Protein AF-A0A971B2T8-F1 (afdb_monomer_lite)

Structure (mmCIF, N/CA/C/O backbone):
data_AF-A0A971B2T8-F1
#
_entry.id   AF-A0A971B2T8-F1
#
loop_
_atom_site.group_PDB
_atom_site.id
_atom_site.type_symbol
_atom_site.label_atom_id
_atom_site.label_alt_id
_atom_site.label_comp_id
_atom_site.label_asym_id
_atom_site.label_entity_id
_atom_site.label_seq_id
_atom_site.pdbx_PDB_ins_code
_atom_site.Cartn_x
_atom_site.Cartn_y
_atom_site.Cartn_z
_atom_site.occupancy
_atom_site.B_iso_or_equiv
_atom_site.auth_seq_id
_atom_site.auth_comp_id
_atom_site.auth_asym_id
_atom_site.auth_atom_id
_atom_site.pdbx_PDB_model_num
ATOM 1 N N . MET A 1 1 ? -1.292 9.624 -37.177 1.00 37.06 1 MET A N 1
ATOM 2 C CA . MET A 1 1 ? -1.959 10.255 -36.019 1.00 37.06 1 MET A CA 1
ATOM 3 C C . MET A 1 1 ? -1.341 9.649 -34.776 1.00 37.06 1 MET A C 1
ATOM 5 O O . MET A 1 1 ? -1.659 8.517 -34.445 1.00 37.06 1 MET A O 1
ATOM 9 N N . SER A 1 2 ? -0.358 10.331 -34.194 1.00 44.31 2 SER A N 1
ATOM 10 C CA . SER A 1 2 ? 0.338 9.871 -32.990 1.00 44.31 2 SER A CA 1
ATOM 11 C C . SER A 1 2 ? -0.439 10.384 -31.785 1.00 44.31 2 SER A C 1
ATOM 13 O O . SER A 1 2 ? -0.544 11.596 -31.608 1.00 44.31 2 SER A O 1
ATOM 15 N N . ASP A 1 3 ? -1.038 9.477 -31.020 1.00 42.12 3 ASP A N 1
ATOM 16 C CA . ASP A 1 3 ? -1.801 9.816 -29.821 1.00 42.12 3 ASP A CA 1
ATOM 17 C C . ASP A 1 3 ? -0.826 10.140 -28.678 1.00 42.12 3 ASP A C 1
ATOM 19 O O . ASP A 1 3 ? -0.322 9.268 -27.967 1.00 42.12 3 ASP A O 1
ATOM 23 N N . THR A 1 4 ? -0.444 11.413 -28.597 1.00 56.41 4 THR A N 1
ATOM 24 C CA . THR A 1 4 ? 0.511 11.939 -27.619 1.00 56.41 4 THR A CA 1
ATOM 25 C C . THR A 1 4 ? -0.238 12.426 -26.384 1.00 56.41 4 THR A C 1
ATOM 27 O O . THR A 1 4 ? -0.306 13.624 -26.117 1.00 56.41 4 THR A O 1
ATOM 30 N N . SER A 1 5 ? -0.789 11.50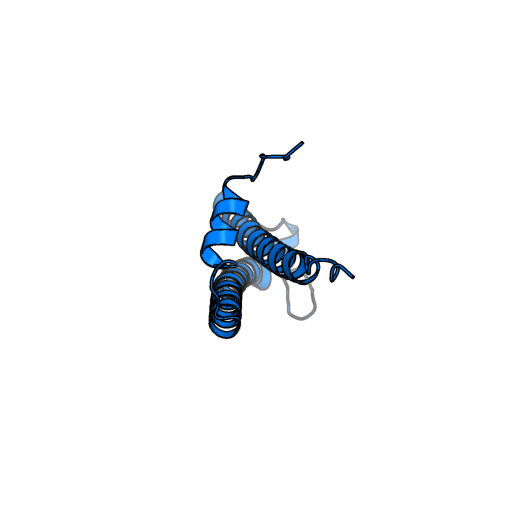8 -25.598 1.00 57.91 5 SER A N 1
ATOM 31 C CA . SER A 1 5 ? -1.278 11.840 -24.258 1.00 57.91 5 SER A CA 1
ATOM 32 C C . SER A 1 5 ? -0.801 10.810 -23.245 1.00 57.91 5 SER A C 1
ATOM 34 O O . SER A 1 5 ? -1.594 10.128 -22.596 1.00 57.91 5 SER A O 1
ATOM 36 N N . GLN A 1 6 ? 0.521 10.681 -23.103 1.00 60.91 6 GLN A N 1
ATOM 37 C CA . GLN A 1 6 ? 1.043 10.001 -21.928 1.00 60.91 6 GLN A CA 1
ATOM 38 C C . GLN A 1 6 ? 0.741 10.824 -20.688 1.00 60.91 6 GLN A C 1
ATOM 40 O O . GLN A 1 6 ? 1.104 11.995 -20.579 1.00 60.91 6 GLN A O 1
ATOM 45 N N . THR A 1 7 ? 0.073 10.187 -19.741 1.00 71.75 7 THR A N 1
ATOM 46 C CA . THR A 1 7 ? -0.213 10.797 -18.448 1.00 71.75 7 THR A CA 1
ATOM 47 C C . THR A 1 7 ? 1.091 10.949 -17.644 1.00 71.75 7 THR A C 1
ATOM 49 O O . THR A 1 7 ? 2.013 10.140 -17.799 1.00 71.75 7 THR A O 1
ATOM 52 N N . PRO A 1 8 ? 1.206 11.947 -16.747 1.00 75.00 8 PRO A N 1
ATOM 53 C CA . PRO A 1 8 ? 2.442 12.209 -15.998 1.00 75.00 8 PRO A CA 1
ATOM 54 C C . PRO A 1 8 ? 2.987 11.003 -15.218 1.00 75.00 8 PRO A C 1
ATOM 56 O O . PRO A 1 8 ? 4.192 10.887 -15.006 1.00 75.00 8 PRO A O 1
ATOM 59 N N . TRP A 1 9 ? 2.115 10.085 -14.793 1.00 68.81 9 TRP A N 1
ATOM 60 C CA . TRP A 1 9 ? 2.526 8.875 -14.085 1.00 68.81 9 TRP A CA 1
ATOM 61 C C . TRP A 1 9 ? 3.046 7.781 -15.030 1.00 68.81 9 TRP A C 1
ATOM 63 O O . TRP A 1 9 ? 3.981 7.082 -14.654 1.00 68.81 9 TRP A O 1
ATOM 73 N N . GLN A 1 10 ? 2.539 7.673 -16.263 1.00 70.06 10 GLN A N 1
ATOM 74 C CA . GLN A 1 10 ? 3.069 6.740 -17.270 1.00 70.06 10 GLN A CA 1
ATOM 75 C C . GLN A 1 10 ? 4.510 7.083 -17.652 1.00 70.06 10 GLN A C 1
ATOM 77 O O . GLN A 1 10 ? 5.352 6.192 -17.754 1.00 70.06 10 GLN A O 1
ATOM 82 N N . ALA A 1 11 ? 4.819 8.375 -17.801 1.00 75.12 11 ALA A N 1
ATOM 83 C CA . ALA A 1 11 ? 6.185 8.834 -18.054 1.00 75.12 11 ALA A CA 1
ATOM 84 C C . ALA A 1 11 ? 7.137 8.449 -16.905 1.00 75.12 11 ALA A C 1
ATOM 86 O O . ALA A 1 11 ? 8.239 7.961 -17.147 1.00 75.12 11 ALA A O 1
ATOM 87 N N . ARG A 1 12 ? 6.681 8.595 -15.650 1.00 72.00 12 ARG A N 1
ATOM 88 C CA . ARG A 1 12 ? 7.441 8.177 -14.460 1.00 72.00 12 ARG A CA 1
ATOM 89 C C . ARG A 1 12 ? 7.671 6.668 -14.425 1.00 72.00 12 ARG A C 1
ATOM 91 O O . ARG A 1 12 ? 8.796 6.246 -14.185 1.00 72.00 12 ARG A O 1
ATOM 98 N N . LEU A 1 13 ? 6.640 5.860 -14.689 1.00 74.31 13 LEU A N 1
ATOM 99 C CA . LEU A 1 13 ? 6.790 4.404 -14.691 1.00 74.31 13 LEU A CA 1
ATOM 100 C C . LEU A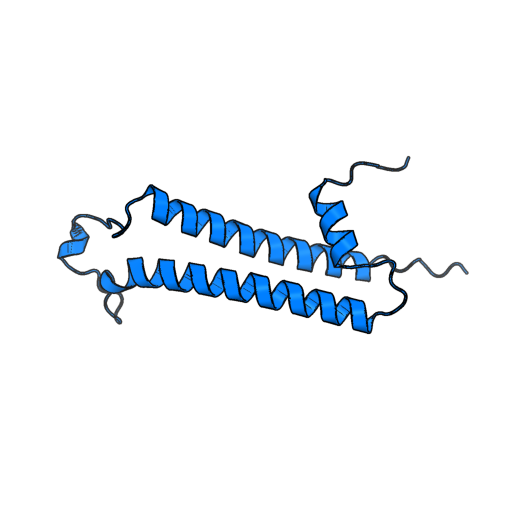 1 13 ? 7.730 3.928 -15.793 1.00 74.31 13 LEU A C 1
ATOM 102 O O . LEU A 1 13 ? 8.573 3.083 -15.520 1.00 74.31 13 LEU A O 1
ATOM 106 N N . ARG A 1 14 ? 7.653 4.502 -17.000 1.00 71.75 14 ARG A N 1
ATOM 107 C CA . ARG A 1 14 ? 8.602 4.178 -18.075 1.00 71.75 14 ARG A CA 1
ATOM 108 C C . ARG A 1 14 ? 10.049 4.486 -17.704 1.00 71.75 14 ARG A C 1
ATOM 110 O O . ARG A 1 14 ? 10.916 3.690 -18.039 1.00 71.75 14 ARG A O 1
ATOM 117 N N . GLY A 1 15 ? 10.296 5.593 -17.001 1.00 72.19 15 GLY A N 1
ATOM 118 C CA . GLY A 1 15 ? 11.634 5.935 -16.511 1.00 72.19 15 GLY A CA 1
ATOM 119 C C . GLY A 1 15 ? 12.158 4.967 -15.446 1.00 72.19 15 GLY A C 1
ATOM 120 O O . GLY A 1 15 ? 13.335 4.645 -15.447 1.00 72.19 15 GLY A O 1
ATOM 121 N N . VAL A 1 16 ? 11.293 4.468 -14.557 1.00 69.88 16 VAL A N 1
ATOM 122 C CA . VAL A 1 16 ? 11.671 3.467 -13.536 1.00 69.88 16 VAL A CA 1
ATOM 123 C C . VAL A 1 16 ? 11.883 2.085 -14.151 1.00 69.88 16 VAL A C 1
ATOM 125 O O . VAL A 1 16 ? 12.780 1.344 -13.755 1.00 69.88 16 VAL A O 1
ATOM 128 N N . LEU A 1 17 ? 11.047 1.740 -15.123 1.00 67.94 17 LEU A N 1
ATOM 129 C CA . LEU A 1 17 ? 11.111 0.476 -15.841 1.00 67.94 17 LEU A CA 1
ATOM 130 C C . LEU A 1 17 ? 12.201 0.469 -16.918 1.00 67.94 17 LEU A C 1
ATOM 132 O O . LEU A 1 17 ? 12.354 -0.568 -17.549 1.00 67.94 17 LEU A O 1
ATOM 136 N N . SER A 1 18 ? 12.910 1.594 -17.127 1.00 62.31 18 SER A N 1
ATOM 137 C CA . SER A 1 18 ? 13.915 1.844 -18.172 1.00 62.31 18 SER A CA 1
ATOM 138 C C . SER A 1 18 ? 13.781 0.885 -19.351 1.00 62.31 18 SER A C 1
ATOM 140 O O . SER A 1 18 ? 14.672 0.098 -19.644 1.00 62.31 18 SER A O 1
ATOM 142 N N . PHE A 1 19 ? 12.625 0.911 -20.014 1.00 58.28 19 PHE A N 1
ATOM 143 C CA . PHE A 1 19 ? 12.338 -0.013 -21.114 1.00 58.28 19 PHE A CA 1
ATOM 144 C C . PHE A 1 19 ? 13.220 0.232 -22.348 1.00 58.28 19 PHE A C 1
ATOM 146 O O . PHE A 1 19 ? 13.228 -0.582 -23.265 1.00 58.28 19 PHE A O 1
ATOM 153 N N . ASP A 1 20 ? 13.958 1.344 -22.349 1.00 59.28 20 ASP A N 1
ATOM 154 C CA . ASP A 1 20 ? 14.970 1.698 -23.344 1.00 59.28 20 ASP A CA 1
ATOM 155 C C . ASP A 1 20 ? 16.372 1.172 -22.968 1.00 59.28 20 ASP A C 1
ATOM 157 O O . ASP A 1 20 ? 17.336 1.380 -23.706 1.00 59.28 20 ASP A O 1
ATOM 161 N N . ASP A 1 21 ? 16.509 0.514 -21.812 1.00 63.03 21 ASP A N 1
ATOM 162 C CA . ASP A 1 21 ? 17.757 -0.087 -21.363 1.00 63.03 21 ASP A CA 1
ATOM 163 C C . ASP A 1 21 ? 18.004 -1.405 -22.119 1.00 63.03 21 ASP A C 1
ATOM 165 O O . ASP A 1 21 ? 17.156 -2.302 -22.073 1.00 63.03 21 ASP A O 1
ATOM 169 N N . PRO A 1 22 ? 19.143 -1.570 -22.819 1.00 63.66 22 PRO A N 1
ATOM 170 C CA . PRO A 1 22 ? 19.431 -2.791 -23.573 1.00 63.66 22 PRO A CA 1
ATOM 171 C C . PRO A 1 22 ? 19.611 -4.044 -22.698 1.00 63.66 22 PRO A C 1
ATOM 173 O O . PRO A 1 22 ? 19.759 -5.136 -23.245 1.00 63.66 22 PRO A O 1
ATOM 176 N N . ASP A 1 23 ? 19.628 -3.909 -21.366 1.00 82.19 23 ASP A N 1
ATOM 177 C CA . ASP A 1 23 ? 19.812 -5.011 -20.420 1.00 82.19 23 ASP A CA 1
ATOM 178 C C . ASP A 1 23 ? 18.478 -5.474 -19.787 1.00 82.19 23 ASP A C 1
ATOM 180 O O . ASP A 1 23 ? 17.997 -4.871 -18.817 1.00 82.19 23 ASP A O 1
ATOM 184 N N . PRO A 1 24 ? 17.877 -6.573 -20.283 1.00 80.12 24 PRO A N 1
ATOM 185 C CA . PRO A 1 24 ? 16.604 -7.074 -19.769 1.00 80.12 24 PRO A CA 1
ATOM 186 C C . PRO A 1 24 ? 16.683 -7.578 -18.319 1.00 80.12 24 PRO A C 1
ATOM 188 O O . PRO A 1 24 ? 15.678 -7.519 -17.605 1.00 80.12 24 PRO A O 1
ATOM 191 N N . GLU A 1 25 ? 17.847 -8.045 -17.855 1.00 84.81 25 GLU A N 1
ATOM 192 C CA . GLU A 1 25 ? 18.014 -8.536 -16.480 1.00 84.81 25 GLU A CA 1
ATOM 193 C C . GLU A 1 25 ? 18.028 -7.385 -15.476 1.00 84.81 25 GLU A C 1
ATOM 195 O O . GLU A 1 25 ? 17.418 -7.472 -14.402 1.00 84.81 25 GLU A O 1
ATOM 200 N N . ARG A 1 26 ? 18.653 -6.262 -15.842 1.00 82.31 26 ARG A N 1
ATOM 201 C CA . ARG A 1 26 ? 18.596 -5.032 -15.045 1.00 82.31 26 ARG A CA 1
ATOM 202 C C . ARG A 1 26 ? 17.167 -4.506 -14.936 1.00 82.31 26 ARG A C 1
ATOM 204 O O . ARG A 1 26 ? 16.719 -4.203 -13.829 1.00 82.31 26 ARG A O 1
ATOM 211 N N . THR A 1 27 ? 16.420 -4.477 -16.038 1.00 81.75 27 THR A N 1
ATOM 212 C CA . THR A 1 27 ? 15.007 -4.066 -16.031 1.00 81.75 27 THR A CA 1
ATOM 213 C C . THR A 1 27 ? 14.145 -4.982 -15.161 1.00 81.75 27 THR A C 1
ATOM 215 O O . THR A 1 27 ? 13.360 -4.500 -14.340 1.00 81.75 27 THR A O 1
ATOM 218 N N . LEU A 1 28 ? 14.325 -6.303 -15.262 1.00 84.56 28 LEU A N 1
ATOM 219 C CA . LEU A 1 28 ? 13.614 -7.264 -14.416 1.00 84.56 28 LEU A CA 1
ATOM 220 C C . LEU A 1 28 ? 13.970 -7.106 -12.930 1.00 84.56 28 LEU A C 1
ATOM 222 O O . LEU A 1 28 ? 13.094 -7.204 -12.066 1.00 84.56 28 LEU A O 1
ATOM 226 N N . THR A 1 29 ? 15.240 -6.845 -12.629 1.00 87.69 29 THR A N 1
ATOM 227 C CA . THR A 1 29 ? 15.718 -6.603 -11.263 1.00 87.69 29 THR A CA 1
ATOM 228 C C . THR A 1 29 ? 15.087 -5.344 -10.675 1.00 87.69 29 THR A C 1
ATOM 230 O O . THR A 1 29 ? 14.513 -5.407 -9.586 1.00 87.69 29 THR A O 1
ATOM 233 N N . ASN A 1 30 ? 15.101 -4.232 -11.414 1.00 84.88 30 ASN A N 1
ATOM 234 C CA . ASN A 1 30 ? 14.468 -2.977 -11.002 1.00 84.88 30 ASN A CA 1
ATOM 235 C C . ASN A 1 30 ? 12.964 -3.157 -10.780 1.00 84.88 30 ASN A C 1
ATOM 237 O O . ASN A 1 30 ? 12.430 -2.712 -9.763 1.00 84.88 30 ASN A O 1
ATOM 241 N N . PHE A 1 31 ? 12.290 -3.871 -11.688 1.00 87.88 31 PHE A N 1
ATOM 242 C CA . PHE A 1 31 ? 10.872 -4.188 -11.549 1.00 87.88 31 PHE A CA 1
ATOM 243 C C . PHE A 1 31 ? 10.589 -4.934 -10.239 1.00 87.88 31 PHE A C 1
ATOM 245 O O . PHE A 1 31 ? 9.756 -4.503 -9.440 1.00 87.88 31 PHE A O 1
ATOM 252 N N . ARG A 1 32 ? 11.303 -6.040 -9.996 1.00 89.94 32 ARG A N 1
ATOM 253 C CA . ARG A 1 32 ? 11.125 -6.863 -8.791 1.00 89.94 32 ARG A CA 1
ATOM 254 C C . ARG A 1 32 ? 11.405 -6.070 -7.524 1.00 89.94 32 ARG A C 1
ATOM 256 O O . ARG A 1 32 ? 10.645 -6.193 -6.570 1.00 89.94 32 ARG A O 1
ATOM 263 N N . TYR A 1 33 ? 12.454 -5.251 -7.530 1.00 90.81 33 TYR A N 1
ATOM 264 C CA . TYR A 1 33 ? 12.804 -4.406 -6.396 1.00 90.81 33 TYR A CA 1
ATOM 265 C C . TYR A 1 33 ? 11.680 -3.418 -6.066 1.00 90.81 33 TYR A C 1
ATOM 267 O O . TYR A 1 33 ? 11.234 -3.358 -4.923 1.00 90.81 33 TYR A O 1
ATOM 275 N N . VAL A 1 34 ? 11.167 -2.685 -7.057 1.00 90.19 34 VAL A N 1
ATOM 276 C CA . VAL A 1 34 ? 10.090 -1.706 -6.840 1.00 90.19 34 VAL A CA 1
ATOM 277 C C . VAL A 1 34 ? 8.816 -2.385 -6.340 1.00 90.19 34 VAL A C 1
ATOM 279 O O . VAL A 1 34 ? 8.249 -1.947 -5.341 1.00 90.19 34 VAL A O 1
ATOM 282 N N . VAL A 1 35 ? 8.390 -3.478 -6.983 1.00 92.56 35 VAL A N 1
ATOM 283 C CA . VAL A 1 35 ? 7.189 -4.217 -6.557 1.00 92.56 35 VAL A CA 1
ATOM 284 C C . VAL A 1 35 ? 7.350 -4.756 -5.141 1.00 92.56 35 VAL A C 1
ATOM 286 O O . VAL A 1 35 ? 6.426 -4.616 -4.345 1.00 92.56 35 VAL A O 1
ATOM 289 N N . ALA A 1 36 ? 8.504 -5.341 -4.812 1.00 93.56 36 ALA A N 1
ATOM 290 C CA . ALA A 1 36 ? 8.753 -5.887 -3.483 1.00 93.56 36 ALA A CA 1
ATOM 291 C C . ALA A 1 36 ? 8.641 -4.809 -2.396 1.00 93.56 36 ALA A C 1
ATOM 293 O O . ALA A 1 36 ? 7.906 -5.014 -1.436 1.00 93.56 36 ALA A O 1
ATOM 294 N N . ASN A 1 37 ? 9.288 -3.652 -2.580 1.00 94.25 37 ASN A N 1
ATOM 295 C CA . ASN A 1 37 ? 9.248 -2.566 -1.596 1.00 94.25 37 ASN A CA 1
ATOM 296 C C . ASN A 1 37 ? 7.835 -1.992 -1.423 1.00 94.25 37 ASN A C 1
ATOM 298 O O . ASN A 1 37 ? 7.345 -1.889 -0.303 1.00 94.25 37 ASN A O 1
ATOM 302 N N . VAL A 1 38 ? 7.140 -1.672 -2.522 1.00 95.06 38 VAL A N 1
ATOM 303 C CA . VAL A 1 38 ? 5.785 -1.097 -2.430 1.00 95.06 38 VAL A CA 1
ATOM 304 C C . VAL A 1 38 ? 4.801 -2.099 -1.823 1.00 95.06 38 VAL A C 1
ATOM 306 O O . VAL A 1 38 ? 3.922 -1.720 -1.051 1.00 95.06 38 VAL A O 1
ATOM 309 N N . ASN A 1 39 ? 4.950 -3.386 -2.139 1.00 96.06 39 ASN A N 1
ATOM 310 C CA . ASN A 1 39 ? 4.114 -4.428 -1.556 1.00 96.06 39 ASN A CA 1
ATOM 311 C C . ASN A 1 39 ? 4.418 -4.642 -0.065 1.00 96.06 39 ASN A C 1
ATOM 313 O O . ASN A 1 39 ? 3.499 -4.884 0.711 1.00 96.06 39 ASN A O 1
ATOM 317 N N . GLU A 1 40 ? 5.677 -4.524 0.357 1.00 97.50 40 GLU A N 1
ATOM 318 C CA . GLU A 1 40 ? 6.043 -4.565 1.775 1.00 97.50 40 GLU A CA 1
ATOM 319 C C . GLU A 1 40 ? 5.399 -3.407 2.550 1.00 97.50 40 GLU A C 1
ATOM 321 O O . GLU A 1 40 ? 4.818 -3.623 3.614 1.00 97.50 40 GLU A O 1
ATOM 326 N N . ASP A 1 41 ? 5.421 -2.195 1.995 1.00 97.44 41 ASP A N 1
ATOM 327 C CA . ASP A 1 41 ? 4.776 -1.035 2.614 1.00 97.44 41 ASP A CA 1
ATOM 328 C C . ASP A 1 41 ? 3.246 -1.171 2.644 1.00 97.44 41 ASP A C 1
ATOM 330 O O . ASP A 1 41 ? 2.615 -0.840 3.651 1.00 97.44 41 ASP A O 1
ATOM 334 N N . ALA A 1 42 ? 2.642 -1.755 1.604 1.00 97.81 42 ALA A N 1
ATOM 335 C CA . ALA A 1 42 ? 1.228 -2.129 1.619 1.00 97.81 42 ALA A CA 1
ATOM 336 C C . ALA A 1 42 ? 0.909 -3.133 2.737 1.00 97.81 42 ALA A C 1
ATOM 338 O O . ALA A 1 42 ? -0.077 -2.958 3.455 1.00 97.81 42 ALA A O 1
ATOM 339 N N . LEU A 1 43 ? 1.748 -4.157 2.924 1.00 97.81 43 LEU A N 1
ATOM 340 C CA . LEU A 1 43 ? 1.568 -5.151 3.985 1.00 97.81 43 LEU A CA 1
ATOM 341 C C . LEU A 1 43 ? 1.708 -4.538 5.382 1.00 97.81 43 LEU A C 1
ATOM 343 O O . LEU A 1 43 ? 0.941 -4.912 6.268 1.00 97.81 43 LEU A O 1
ATOM 347 N N . LYS A 1 44 ? 2.625 -3.583 5.582 1.00 97.81 44 LYS A N 1
ATOM 348 C CA . LYS A 1 44 ? 2.758 -2.847 6.852 1.00 97.81 44 LYS A CA 1
ATOM 349 C C . LYS A 1 44 ? 1.489 -2.058 7.170 1.00 97.81 44 LYS A C 1
ATOM 351 O O . LYS A 1 44 ? 0.921 -2.229 8.243 1.00 97.81 44 LYS A O 1
ATOM 356 N N . VAL A 1 45 ? 0.993 -1.265 6.216 1.00 97.56 45 VAL A N 1
ATOM 357 C CA . VAL A 1 45 ? -0.243 -0.482 6.405 1.00 97.56 45 VAL A CA 1
ATOM 358 C C . VAL A 1 45 ? -1.448 -1.395 6.632 1.00 97.56 45 VAL A C 1
ATOM 360 O O . VAL A 1 45 ? -2.290 -1.113 7.484 1.00 97.56 45 VAL A O 1
ATOM 363 N N . TRP A 1 46 ? -1.528 -2.512 5.906 1.00 97.06 46 TRP A N 1
ATOM 364 C CA . TRP A 1 46 ? -2.560 -3.519 6.134 1.00 97.06 46 TRP A CA 1
ATOM 365 C C . TRP A 1 46 ? -2.477 -4.127 7.538 1.00 97.06 46 TRP A C 1
ATOM 367 O O . TRP A 1 46 ? -3.506 -4.262 8.196 1.00 97.06 46 TRP A O 1
ATOM 377 N N . ALA A 1 47 ? -1.279 -4.467 8.017 1.00 95.69 47 ALA A N 1
ATOM 378 C CA . ALA A 1 47 ? -1.085 -5.000 9.361 1.00 95.69 47 ALA A CA 1
ATOM 379 C C . ALA A 1 47 ? -1.504 -3.989 10.437 1.00 95.69 47 ALA A C 1
ATOM 381 O O . ALA A 1 47 ? -2.174 -4.370 11.394 1.00 95.69 47 ALA A O 1
ATOM 382 N N . ASP A 1 48 ? -1.185 -2.707 10.257 1.00 94.44 48 ASP A N 1
ATOM 383 C CA . ASP A 1 48 ? -1.616 -1.642 11.166 1.00 94.44 48 ASP A CA 1
ATOM 384 C C . ASP A 1 48 ? -3.144 -1.515 11.204 1.00 94.44 48 ASP A C 1
ATOM 386 O O . ASP A 1 48 ? -3.736 -1.517 12.284 1.00 94.44 48 ASP A O 1
ATOM 390 N N . LEU A 1 49 ? -3.795 -1.474 10.036 1.00 94.25 49 LEU A N 1
ATOM 391 C CA . LEU A 1 49 ? -5.258 -1.462 9.931 1.00 94.25 49 LEU A CA 1
ATOM 392 C C . LEU A 1 49 ? -5.876 -2.693 10.598 1.00 94.25 49 LEU A C 1
ATOM 394 O O . LEU A 1 49 ? -6.842 -2.582 11.354 1.00 94.25 49 LEU A O 1
ATOM 398 N N . TRP A 1 50 ? -5.313 -3.873 10.336 1.00 91.44 50 TRP A N 1
ATOM 399 C CA . TRP A 1 50 ? -5.770 -5.112 10.946 1.00 91.44 50 TRP A CA 1
ATOM 400 C C . TRP A 1 50 ? -5.616 -5.082 12.464 1.00 91.44 50 TRP A C 1
ATOM 402 O O . TRP A 1 50 ? -6.543 -5.474 13.159 1.00 91.44 50 TRP A O 1
ATOM 412 N N . ASN A 1 51 ? -4.508 -4.573 12.997 1.00 90.12 51 ASN A N 1
ATOM 413 C CA . ASN A 1 51 ? -4.292 -4.454 14.440 1.00 90.12 51 ASN A CA 1
ATOM 414 C C . ASN A 1 51 ? -5.259 -3.471 15.110 1.00 90.12 51 ASN A C 1
ATOM 416 O O . ASN A 1 51 ? -5.592 -3.659 16.276 1.00 90.12 51 ASN A O 1
ATOM 420 N N . GLU A 1 52 ? -5.744 -2.453 14.398 1.00 89.25 52 GLU A N 1
ATOM 421 C CA . GLU A 1 52 ? -6.799 -1.573 14.914 1.00 89.25 52 GLU A CA 1
ATOM 422 C C . GLU A 1 52 ? -8.168 -2.268 14.961 1.00 89.25 52 GLU A C 1
ATOM 424 O O . GLU A 1 52 ? -8.964 -1.985 15.854 1.00 89.25 52 GLU A O 1
ATOM 429 N N . MET A 1 53 ? -8.434 -3.203 14.044 1.00 85.31 53 MET A N 1
ATOM 430 C CA . MET A 1 53 ? -9.704 -3.940 13.958 1.00 85.31 53 MET A CA 1
ATOM 431 C C . MET A 1 53 ? -9.708 -5.258 14.753 1.00 85.31 53 MET A C 1
ATOM 433 O O . MET A 1 53 ? -10.750 -5.695 15.234 1.00 85.31 53 MET A O 1
ATOM 437 N N . SER A 1 54 ? -8.560 -5.922 14.891 1.00 77.44 54 SER A N 1
ATOM 438 C CA . SER A 1 54 ? -8.429 -7.266 15.463 1.00 77.44 54 SER A CA 1
ATOM 439 C C . SER A 1 54 ? -8.848 -7.368 16.933 1.00 77.44 54 SER A C 1
ATOM 441 O O . SER A 1 54 ? -9.439 -8.388 17.276 1.00 77.44 54 SER A O 1
ATOM 443 N N . PRO A 1 55 ? -8.612 -6.376 17.815 1.00 71.50 55 PRO A N 1
ATOM 444 C CA . PRO A 1 55 ? -9.104 -6.422 19.192 1.00 71.50 55 PRO A CA 1
ATOM 445 C C . PRO A 1 55 ? -10.631 -6.529 19.275 1.00 71.50 55 PRO A C 1
ATOM 447 O O . PRO A 1 55 ? -11.169 -6.993 20.275 1.00 71.50 55 PRO A O 1
ATOM 450 N N . SER A 1 56 ? -11.331 -6.116 18.219 1.00 65.00 56 SER A N 1
ATOM 451 C CA . SER A 1 56 ? -12.786 -6.124 18.125 1.00 65.00 56 SER A CA 1
ATOM 452 C C . SER A 1 56 ? -13.381 -7.454 17.655 1.00 65.00 56 SER A C 1
ATOM 454 O O . SER A 1 56 ? -14.601 -7.633 17.725 1.00 65.00 56 SER A O 1
ATOM 456 N N . VAL A 1 57 ? -12.544 -8.378 17.176 1.00 63.31 57 VAL A N 1
ATOM 457 C CA . VAL A 1 57 ? -12.950 -9.688 16.662 1.00 63.31 57 VAL A CA 1
ATOM 458 C C . VAL A 1 57 ? -12.160 -10.781 17.369 1.00 63.31 57 VAL A C 1
ATOM 460 O O . VAL A 1 57 ? -10.939 -10.873 17.286 1.00 63.31 57 VAL A O 1
ATOM 463 N N . THR A 1 58 ? -12.857 -11.649 18.096 1.00 61.62 58 THR A N 1
ATOM 464 C CA . THR A 1 58 ? -12.208 -12.847 18.645 1.00 61.62 58 THR A CA 1
ATOM 465 C C . THR A 1 58 ? -11.749 -13.771 17.502 1.00 61.62 58 THR A C 1
ATOM 467 O O . THR A 1 58 ? -12.324 -13.716 16.412 1.00 61.62 58 THR A O 1
ATOM 470 N N . PRO A 1 59 ? -10.779 -14.680 17.724 1.00 60.03 59 PRO A N 1
ATOM 471 C CA . PRO A 1 59 ? -10.320 -15.634 16.704 1.00 60.03 59 PRO A CA 1
ATOM 472 C C . PRO A 1 59 ? -11.426 -16.500 16.064 1.00 60.03 59 PRO A C 1
ATOM 474 O O . PRO A 1 59 ? -11.209 -17.080 15.007 1.00 60.03 59 PRO A O 1
ATOM 477 N N . GLY A 1 60 ? -12.613 -16.583 16.680 1.00 62.75 60 GLY A N 1
ATOM 478 C CA . GLY A 1 60 ? -13.801 -17.252 16.135 1.00 62.75 60 GLY A CA 1
ATOM 479 C C . GLY A 1 60 ? -14.758 -16.343 15.352 1.00 62.75 60 GLY A C 1
ATOM 480 O O . GLY A 1 60 ? -15.873 -16.762 15.057 1.00 62.75 60 GLY A O 1
ATOM 481 N N . GLY A 1 61 ? -14.382 -15.092 15.069 1.00 61.22 61 GLY A N 1
ATOM 482 C CA . GLY A 1 61 ? -15.242 -14.110 14.400 1.00 61.22 61 GLY A CA 1
ATOM 483 C C . GLY A 1 61 ? -16.380 -13.569 15.272 1.00 61.22 61 GLY A C 1
ATOM 484 O O . GLY A 1 61 ? -17.240 -12.850 14.767 1.00 61.22 61 GLY A O 1
ATOM 485 N N . MET A 1 62 ? -16.408 -13.882 16.576 1.00 64.50 62 MET A N 1
ATOM 486 C CA . MET A 1 62 ? -17.380 -13.271 17.481 1.00 64.50 62 MET A CA 1
ATOM 487 C C . MET A 1 62 ? -16.971 -11.829 17.760 1.00 64.50 62 MET A C 1
ATOM 489 O O . MET A 1 62 ? -15.869 -11.571 18.257 1.00 64.50 62 MET A O 1
ATOM 493 N N . VAL A 1 63 ? -17.889 -10.919 17.446 1.00 65.88 63 VAL A N 1
ATOM 494 C CA . VAL A 1 63 ? -17.815 -9.507 17.802 1.00 65.88 63 VAL A CA 1
ATOM 495 C C . VAL A 1 63 ? -18.098 -9.379 19.294 1.00 65.88 63 VAL A C 1
ATOM 497 O O . VAL A 1 63 ? -19.097 -9.887 19.805 1.00 65.88 63 VAL A O 1
ATOM 500 N N . LEU A 1 64 ? -17.182 -8.721 19.985 1.00 69.38 64 LEU A N 1
ATOM 501 C CA . LEU A 1 64 ? -17.253 -8.446 21.411 1.00 69.38 64 LEU A CA 1
ATOM 502 C C . LEU A 1 64 ? -18.523 -7.623 21.767 1.00 69.38 64 LEU A C 1
ATOM 504 O O . LEU A 1 64 ? -18.888 -6.730 20.999 1.00 69.38 64 LEU A O 1
ATOM 508 N N . PRO A 1 65 ? -19.241 -7.887 22.881 1.00 67.69 65 PRO A N 1
ATOM 509 C CA . PRO A 1 65 ? -20.467 -7.156 23.242 1.00 67.69 65 PRO A CA 1
ATOM 510 C C . PRO A 1 65 ? -20.298 -5.631 23.279 1.00 67.69 65 PRO A C 1
ATOM 512 O O . PRO A 1 65 ? -21.229 -4.882 22.991 1.00 67.69 65 PRO A O 1
ATOM 515 N N . GLU A 1 66 ? -19.097 -5.160 23.585 1.00 64.81 66 GLU A N 1
ATOM 516 C CA . GLU A 1 66 ? -18.683 -3.758 23.647 1.00 64.81 66 GLU A CA 1
ATOM 517 C C . GLU A 1 66 ? -18.720 -3.095 22.259 1.00 64.81 66 GLU A C 1
ATOM 519 O O . GLU A 1 66 ? -19.010 -1.905 22.141 1.00 64.81 66 GLU A O 1
ATOM 524 N N . MET A 1 67 ? -18.524 -3.894 21.208 1.00 65.62 67 MET A N 1
ATOM 525 C CA . MET A 1 67 ? -18.562 -3.502 19.799 1.00 65.62 67 MET A CA 1
ATOM 526 C C . MET A 1 67 ? -19.973 -3.516 19.202 1.00 65.62 67 MET A C 1
ATOM 528 O O . MET A 1 67 ? -20.169 -3.029 18.089 1.00 65.62 67 MET A O 1
ATOM 532 N N . SER A 1 68 ? -20.987 -3.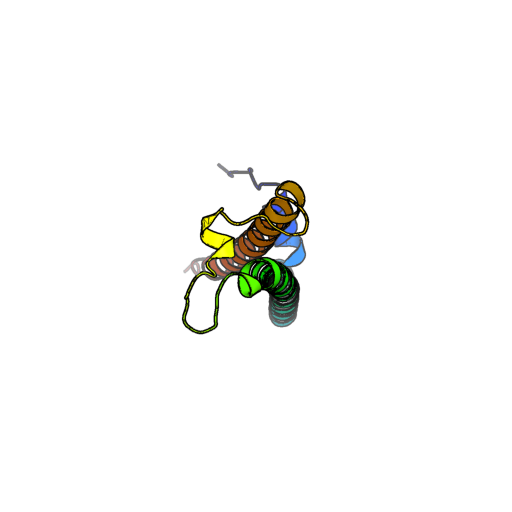984 19.942 1.00 64.88 68 SER A N 1
ATOM 533 C CA . SER A 1 68 ? -22.397 -3.795 19.549 1.00 64.88 68 SER A CA 1
ATOM 534 C C . SER A 1 68 ? -22.778 -2.311 19.426 1.00 64.88 68 SER A C 1
ATOM 536 O O . SER A 1 68 ? -23.746 -1.971 18.748 1.00 64.88 68 SER A O 1
ATOM 538 N N . LYS A 1 69 ? -21.984 -1.424 20.042 1.00 71.12 69 LYS A N 1
ATOM 539 C CA . LYS A 1 69 ? -22.103 0.038 19.963 1.00 71.12 69 LYS A CA 1
ATOM 540 C C . LYS A 1 69 ? -21.429 0.648 18.724 1.00 71.12 69 LYS A C 1
ATOM 542 O O . LYS A 1 69 ? -21.551 1.852 18.514 1.00 71.12 69 LYS A O 1
ATOM 547 N N . GLY A 1 70 ? -20.757 -0.167 17.908 1.00 74.06 70 GLY A N 1
ATOM 548 C CA . GLY A 1 70 ? -20.011 0.247 16.720 1.00 74.06 70 GLY A CA 1
ATOM 549 C C . GLY A 1 70 ? -18.495 0.250 16.928 1.00 74.06 70 GLY A C 1
ATOM 550 O O . GLY A 1 70 ? -17.998 0.266 18.051 1.00 74.06 70 GLY A O 1
ATOM 551 N N . PHE A 1 71 ? -17.758 0.220 15.816 1.00 83.00 71 PHE A N 1
ATOM 552 C CA . PHE A 1 71 ? -16.303 0.363 15.802 1.00 83.00 71 PHE A CA 1
ATOM 553 C C . PHE A 1 71 ? -15.915 1.840 15.849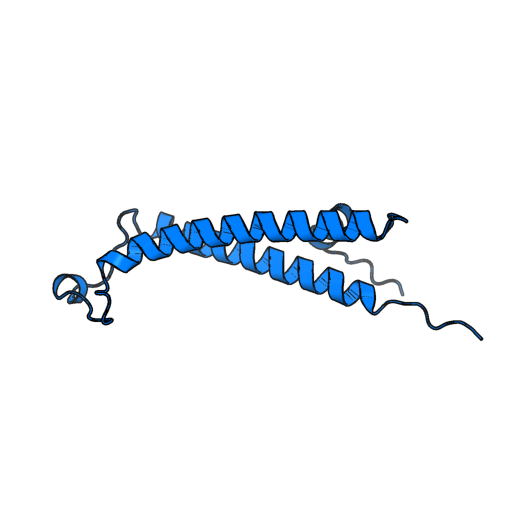 1.00 83.00 71 PHE A C 1
ATOM 555 O O . PHE A 1 71 ? -16.434 2.651 15.079 1.00 83.00 71 PHE A O 1
ATOM 562 N N . VAL A 1 72 ? -14.972 2.170 16.729 1.00 84.88 72 VAL A N 1
ATOM 563 C CA . VAL A 1 72 ? -14.305 3.470 16.762 1.00 84.88 72 VAL A CA 1
ATOM 564 C C . VAL A 1 72 ? -12.801 3.200 16.742 1.00 84.88 72 VAL A C 1
ATOM 566 O O . VAL A 1 72 ? -12.299 2.604 17.698 1.00 84.88 72 VAL A O 1
ATOM 569 N N . PRO A 1 73 ? -12.084 3.587 15.673 1.00 88.06 73 PRO A N 1
ATOM 570 C CA . PRO A 1 73 ? -10.646 3.363 15.592 1.00 88.06 73 PRO A CA 1
ATOM 571 C C . PRO A 1 73 ? -9.916 4.143 16.701 1.00 88.06 73 PRO A C 1
ATOM 573 O O . PRO A 1 73 ? -10.288 5.290 16.970 1.00 88.06 73 PRO A O 1
ATOM 576 N N . PRO A 1 74 ? -8.866 3.577 17.328 1.00 85.25 74 PRO A N 1
ATOM 577 C CA . PRO A 1 74 ? -8.142 4.225 18.427 1.00 85.25 74 PRO A CA 1
ATOM 578 C C . PRO A 1 74 ? -7.555 5.595 18.066 1.00 85.25 74 PRO A C 1
ATOM 580 O O . PRO A 1 74 ? -7.477 6.474 18.921 1.00 85.25 74 PRO A O 1
ATOM 583 N N . GLY A 1 75 ? -7.147 5.769 16.805 1.00 83.62 75 GLY A N 1
ATOM 584 C CA . GLY A 1 75 ? -6.600 7.021 16.282 1.00 83.62 75 GLY A CA 1
ATOM 585 C C . GLY A 1 75 ? -7.648 8.012 15.781 1.00 83.62 75 GLY A C 1
ATOM 586 O O . GLY A 1 75 ? -7.287 9.141 15.500 1.00 83.62 75 GLY A O 1
ATOM 587 N N . GLY A 1 76 ? -8.924 7.626 15.696 1.00 90.75 76 GLY A N 1
ATOM 588 C CA . GLY A 1 76 ? -9.956 8.417 15.030 1.00 90.75 76 GLY A CA 1
ATOM 589 C C . GLY A 1 76 ? -10.144 8.055 13.553 1.00 90.75 76 GLY A C 1
ATOM 590 O O . GLY A 1 76 ? -9.343 7.363 12.925 1.00 90.75 76 GLY A O 1
ATOM 591 N N . TRP A 1 77 ? -11.290 8.467 13.005 1.00 92.12 77 TRP A N 1
ATOM 592 C CA . TRP A 1 77 ? -11.658 8.181 11.615 1.00 92.12 77 TRP A CA 1
ATOM 593 C C . TRP A 1 77 ? -10.717 8.797 10.570 1.00 92.12 77 TRP A C 1
ATOM 595 O O . TRP A 1 77 ? -10.453 8.106 9.587 1.00 92.12 77 TRP A O 1
ATOM 605 N N . PRO A 1 78 ? -10.224 10.045 10.715 1.00 95.06 78 PRO A N 1
ATOM 606 C CA . PRO A 1 78 ? -9.334 10.640 9.719 1.00 95.06 78 PRO A CA 1
ATOM 607 C C . PRO A 1 78 ? -8.069 9.806 9.478 1.00 95.06 78 PRO A C 1
ATOM 609 O O . PRO A 1 78 ? -7.791 9.436 8.339 1.00 95.06 78 PRO A O 1
ATOM 612 N N . GLU A 1 79 ? -7.371 9.435 10.547 1.00 94.50 79 GLU A N 1
ATOM 613 C CA . GLU A 1 79 ? -6.132 8.656 10.533 1.00 94.50 79 GLU A CA 1
ATOM 614 C C . GLU A 1 79 ? -6.370 7.245 9.975 1.00 94.50 79 GLU A C 1
ATOM 616 O O . GLU A 1 79 ? -5.602 6.738 9.155 1.00 94.50 79 GLU A O 1
ATOM 621 N N . PHE A 1 80 ? -7.477 6.615 10.373 1.00 93.94 80 PHE A N 1
ATOM 622 C CA . PHE A 1 80 ? -7.866 5.298 9.875 1.00 93.94 80 PHE A CA 1
ATOM 623 C C . PHE A 1 80 ? -8.152 5.313 8.366 1.00 93.94 80 PHE A C 1
ATOM 625 O O . PHE A 1 80 ? -7.675 4.458 7.616 1.00 93.94 80 PHE A O 1
ATOM 632 N N . LEU A 1 81 ? -8.908 6.308 7.891 1.00 95.25 81 LEU A N 1
ATOM 633 C CA . LEU A 1 81 ? -9.233 6.456 6.472 1.00 95.25 81 LEU A CA 1
ATOM 634 C C . LEU A 1 81 ? -8.006 6.838 5.636 1.00 95.25 81 LEU A C 1
ATOM 636 O O . LEU A 1 81 ? -7.901 6.394 4.492 1.00 95.25 81 LEU A O 1
ATOM 640 N N . GLU A 1 82 ? -7.064 7.597 6.197 1.00 96.88 82 GLU A N 1
ATOM 641 C CA . GLU A 1 82 ? -5.783 7.887 5.551 1.00 96.88 82 GLU A CA 1
ATOM 642 C C . GLU A 1 82 ? -4.979 6.604 5.311 1.00 96.88 82 GLU A C 1
ATOM 644 O O . GLU A 1 82 ? -4.502 6.389 4.195 1.00 96.88 82 GLU A O 1
ATOM 649 N N . LYS A 1 83 ? -4.911 5.693 6.292 1.00 96.75 83 LYS A N 1
ATOM 650 C CA . LYS A 1 83 ? -4.275 4.376 6.111 1.00 96.75 83 LYS A CA 1
ATOM 651 C C . LYS A 1 83 ? -4.951 3.552 5.015 1.00 96.75 83 LYS A C 1
ATOM 653 O O . LYS A 1 83 ? -4.264 2.967 4.180 1.00 96.75 83 LYS A O 1
ATOM 658 N N . PHE A 1 84 ? -6.285 3.541 4.950 1.00 95.88 84 PHE A N 1
ATOM 659 C CA . PHE A 1 84 ? -7.007 2.887 3.848 1.00 95.88 84 PHE A CA 1
ATOM 660 C C . PHE A 1 84 ? -6.692 3.510 2.488 1.00 95.88 84 PHE A C 1
ATOM 662 O O . PHE A 1 84 ? -6.509 2.797 1.496 1.00 95.88 84 PHE A O 1
ATOM 669 N N . TRP A 1 85 ? -6.625 4.837 2.431 1.00 97.00 85 TRP A N 1
ATOM 670 C CA . TRP A 1 85 ? -6.303 5.554 1.207 1.00 97.00 85 TRP A CA 1
ATOM 671 C C . TRP A 1 85 ? -4.864 5.284 0.756 1.00 97.00 85 TRP A C 1
ATOM 673 O O . TRP A 1 85 ? -4.625 5.042 -0.429 1.00 97.00 85 TRP A O 1
ATOM 683 N N . LEU A 1 86 ? -3.925 5.235 1.701 1.00 97.25 86 LEU A N 1
ATOM 684 C CA . LEU A 1 86 ? -2.529 4.895 1.458 1.00 97.25 86 LEU A CA 1
ATOM 685 C C . LEU A 1 86 ? -2.373 3.446 0.980 1.00 97.25 86 LEU A C 1
ATOM 687 O O . LEU A 1 86 ? -1.694 3.199 -0.016 1.00 97.25 86 LEU A O 1
ATOM 691 N N . LEU A 1 87 ? -3.067 2.497 1.613 1.00 97.81 87 LEU A N 1
ATOM 692 C CA . LEU A 1 87 ? -3.100 1.103 1.168 1.00 97.81 87 LEU A CA 1
ATOM 693 C C . LEU A 1 87 ? -3.621 0.997 -0.269 1.00 97.81 87 LEU A C 1
ATOM 695 O O . LEU A 1 87 ? -2.986 0.367 -1.116 1.00 97.81 87 LEU A O 1
ATOM 699 N N . LYS A 1 88 ? -4.741 1.664 -0.574 1.00 96.56 88 LYS A N 1
ATOM 700 C CA . LYS A 1 88 ? -5.264 1.737 -1.943 1.00 96.56 88 LYS A CA 1
ATOM 701 C C . LYS A 1 88 ? -4.218 2.301 -2.903 1.00 96.56 88 LYS A C 1
ATOM 703 O O . LYS A 1 88 ? -4.065 1.776 -4.001 1.00 96.56 88 LYS A O 1
ATOM 708 N N . HIS A 1 89 ? -3.504 3.351 -2.504 1.00 95.69 89 HIS A N 1
ATOM 709 C CA . HIS A 1 89 ? -2.475 3.966 -3.333 1.00 95.69 89 HIS A CA 1
ATOM 710 C C . HIS A 1 89 ? -1.347 2.985 -3.678 1.00 95.69 89 HIS A C 1
ATOM 712 O O . HIS A 1 89 ? -0.975 2.877 -4.848 1.00 95.69 89 HIS A O 1
ATOM 718 N N . TYR A 1 90 ? -0.844 2.232 -2.698 1.00 96.19 90 TYR A N 1
ATOM 719 C CA . TYR A 1 90 ? 0.191 1.225 -2.934 1.00 96.19 90 TYR A CA 1
ATOM 720 C C . TYR A 1 90 ? -0.293 0.092 -3.843 1.00 96.19 90 TYR A C 1
ATOM 722 O O . TYR A 1 90 ? 0.403 -0.273 -4.793 1.00 96.19 90 TYR A O 1
ATOM 730 N N . LEU A 1 91 ? -1.508 -0.413 -3.619 1.00 95.12 91 LEU A N 1
ATOM 731 C CA . LEU A 1 91 ? -2.087 -1.470 -4.452 1.00 95.12 91 LEU A CA 1
ATOM 732 C C . LEU A 1 91 ? -2.339 -0.997 -5.891 1.00 95.12 91 LEU A C 1
ATOM 734 O O . LEU A 1 91 ? -1.988 -1.699 -6.840 1.00 95.12 91 LEU A O 1
ATOM 738 N N . ASP A 1 92 ? -2.878 0.213 -6.067 1.00 93.44 92 ASP A N 1
ATOM 739 C CA . ASP A 1 92 ? -3.062 0.825 -7.386 1.00 93.44 92 ASP A CA 1
ATOM 740 C C . ASP A 1 92 ? -1.722 0.988 -8.111 1.00 93.44 92 ASP A C 1
ATOM 742 O O . ASP A 1 92 ? -1.638 0.769 -9.322 1.00 93.44 92 ASP A O 1
ATOM 746 N N . TYR A 1 93 ? -0.671 1.380 -7.386 1.00 90.94 93 TYR A N 1
ATOM 747 C CA . TYR A 1 93 ? 0.662 1.537 -7.953 1.00 90.94 93 TYR A CA 1
ATOM 748 C C . TYR A 1 93 ? 1.221 0.198 -8.441 1.00 90.94 93 TYR A C 1
ATOM 750 O O . TYR A 1 93 ? 1.615 0.104 -9.604 1.00 90.94 93 TYR A O 1
ATOM 758 N N . VAL A 1 94 ? 1.183 -0.849 -7.607 1.00 92.12 94 VAL A N 1
ATOM 759 C CA . VAL A 1 94 ? 1.626 -2.202 -7.989 1.00 92.12 94 VAL A CA 1
ATOM 760 C C . VAL A 1 94 ? 0.826 -2.719 -9.184 1.00 92.12 94 VAL A C 1
ATOM 762 O O . VAL A 1 94 ? 1.419 -3.176 -10.161 1.00 92.12 94 VAL A O 1
ATOM 765 N N . GLN A 1 95 ? -0.504 -2.587 -9.168 1.00 91.06 95 GLN A N 1
ATOM 766 C CA . GLN A 1 95 ? -1.359 -3.033 -10.270 1.00 91.06 95 GLN A CA 1
ATOM 767 C C . GLN A 1 95 ? -0.990 -2.344 -11.590 1.00 91.06 95 GLN A C 1
ATOM 769 O O . GLN A 1 95 ? -0.859 -3.007 -12.623 1.00 91.06 95 GLN A O 1
ATOM 774 N N . ARG A 1 96 ? -0.807 -1.018 -11.573 1.00 87.19 96 ARG A N 1
ATOM 775 C CA . ARG A 1 96 ? -0.413 -0.243 -12.762 1.00 87.19 96 ARG A CA 1
ATOM 776 C C . ARG A 1 96 ? 0.974 -0.635 -13.252 1.00 87.19 96 ARG A C 1
ATOM 778 O O . ARG A 1 96 ? 1.160 -0.832 -14.448 1.00 87.19 96 ARG A O 1
ATOM 785 N N . PHE A 1 97 ? 1.921 -0.794 -12.335 1.00 84.88 97 PHE A N 1
ATOM 786 C CA . PHE A 1 97 ? 3.295 -1.171 -12.647 1.00 84.88 97 PHE A CA 1
ATOM 787 C C . PHE A 1 97 ? 3.382 -2.556 -13.302 1.00 84.88 97 PHE A C 1
ATOM 789 O O . PHE A 1 97 ? 4.049 -2.721 -14.323 1.00 84.88 97 PHE A O 1
ATOM 796 N N . CYS A 1 98 ? 2.636 -3.531 -12.778 1.00 86.88 98 CYS A N 1
ATOM 797 C CA . CYS A 1 98 ? 2.506 -4.864 -13.365 1.00 86.88 98 CYS A CA 1
ATOM 798 C C . CYS A 1 98 ? 1.765 -4.855 -14.713 1.00 86.88 98 CYS A C 1
ATOM 800 O O . CYS A 1 98 ? 2.107 -5.615 -15.615 1.00 86.88 98 CYS A O 1
ATOM 802 N N . SER A 1 99 ? 0.750 -4.001 -14.872 1.00 86.31 99 SER A N 1
ATOM 803 C CA . SER A 1 99 ? -0.016 -3.922 -16.125 1.00 86.31 99 SER A CA 1
ATOM 804 C C . SER A 1 99 ? 0.820 -3.332 -17.267 1.00 86.31 99 SER A C 1
ATOM 806 O O . SER A 1 99 ? 0.788 -3.851 -18.381 1.00 86.31 99 SER A O 1
ATOM 808 N N . GLU A 1 100 ? 1.608 -2.290 -16.992 1.00 79.31 100 GLU A N 1
ATOM 809 C CA . GLU A 1 100 ? 2.506 -1.671 -17.980 1.00 79.31 100 GLU A CA 1
ATOM 810 C C . GLU A 1 100 ? 3.664 -2.606 -18.378 1.00 79.31 100 GLU A C 1
ATOM 812 O O . GLU A 1 100 ? 4.035 -2.678 -19.556 1.00 79.31 100 GLU A O 1
ATOM 817 N N . SER A 1 101 ? 4.209 -3.383 -17.432 1.00 73.62 101 SER A N 1
ATOM 818 C CA . SER A 1 101 ? 5.232 -4.388 -17.752 1.00 73.62 101 SER A CA 1
ATOM 819 C C . SER A 1 101 ? 4.679 -5.523 -18.621 1.00 73.62 101 SER A C 1
ATOM 821 O O . SER A 1 101 ? 5.340 -5.945 -19.574 1.00 73.62 101 SER A O 1
ATOM 823 N N . ALA A 1 102 ? 3.444 -5.968 -18.366 1.00 73.44 102 ALA A N 1
ATOM 824 C CA . ALA A 1 102 ? 2.765 -6.958 -19.197 1.00 73.44 102 ALA A CA 1
ATOM 825 C C . ALA A 1 102 ? 2.463 -6.423 -20.607 1.00 73.44 102 ALA A C 1
ATOM 827 O O . ALA A 1 102 ? 2.773 -7.096 -21.588 1.00 73.44 102 ALA A O 1
ATOM 828 N N . ALA A 1 103 ? 1.918 -5.207 -20.727 1.00 70.62 103 ALA A N 1
ATOM 829 C CA . ALA A 1 103 ? 1.576 -4.600 -22.018 1.00 70.62 103 ALA A CA 1
ATOM 830 C C . ALA A 1 103 ? 2.801 -4.422 -22.931 1.00 70.62 103 ALA A C 1
ATOM 832 O O . ALA A 1 103 ? 2.717 -4.639 -24.141 1.00 70.62 103 ALA A O 1
ATOM 833 N N . THR A 1 104 ? 3.956 -4.090 -22.351 1.00 59.88 104 THR A N 1
ATOM 834 C CA . THR A 1 104 ? 5.208 -3.917 -23.101 1.00 59.88 104 THR A CA 1
ATOM 835 C C . THR A 1 104 ? 5.707 -5.234 -23.706 1.00 59.88 104 THR A C 1
ATOM 837 O O . THR A 1 104 ? 6.201 -5.238 -24.833 1.00 59.88 104 THR A O 1
ATOM 840 N N . ARG A 1 105 ? 5.500 -6.373 -23.029 1.00 58.19 105 ARG A N 1
ATOM 841 C CA . ARG A 1 105 ? 5.901 -7.701 -23.531 1.00 58.19 105 ARG A CA 1
ATOM 842 C C . ARG A 1 105 ? 5.142 -8.132 -24.795 1.00 58.19 105 ARG A C 1
ATOM 844 O O . ARG A 1 105 ? 5.659 -8.939 -25.555 1.00 58.19 105 ARG A O 1
ATOM 851 N N . PHE A 1 106 ? 3.946 -7.593 -25.040 1.00 53.94 106 PHE A N 1
ATOM 852 C CA . PHE A 1 106 ? 3.127 -7.920 -26.218 1.00 53.94 106 PHE A CA 1
ATOM 853 C C . PHE A 1 106 ? 3.317 -6.957 -27.397 1.00 53.94 106 PHE A C 1
ATOM 855 O O . PHE A 1 106 ? 2.682 -7.131 -28.435 1.00 53.94 106 PHE A O 1
ATOM 862 N N . ARG A 1 107 ? 4.190 -5.951 -27.265 1.00 52.62 107 ARG A N 1
ATOM 863 C CA . ARG A 1 107 ? 4.503 -4.988 -28.330 1.00 52.62 107 ARG A CA 1
ATOM 864 C C . ARG A 1 107 ? 5.765 -5.373 -29.116 1.00 52.62 107 ARG A C 1
ATOM 866 O O . ARG A 1 107 ? 6.495 -4.495 -29.570 1.00 52.62 107 ARG A O 1
ATOM 873 N N . GLU A 1 108 ? 6.034 -6.669 -29.272 1.00 47.16 108 GLU A N 1
ATOM 874 C CA . GLU A 1 108 ? 7.032 -7.145 -30.236 1.00 47.16 108 GLU A CA 1
ATOM 875 C C . GLU A 1 108 ? 6.583 -6.769 -31.660 1.00 47.16 108 GLU A C 1
ATOM 877 O O . GLU A 1 108 ? 5.422 -6.991 -32.018 1.00 47.16 108 GLU A O 1
ATOM 882 N N . PRO A 1 109 ? 7.459 -6.166 -32.483 1.00 47.78 109 PRO A N 1
ATOM 883 C CA . PRO A 1 109 ? 7.110 -5.803 -33.844 1.00 47.78 109 PRO A CA 1
ATOM 884 C C . PRO A 1 109 ? 6.897 -7.078 -34.655 1.00 47.78 109 PRO A C 1
ATOM 886 O O . PRO A 1 109 ? 7.752 -7.965 -34.668 1.00 47.78 109 PRO A O 1
ATOM 889 N N . SER A 1 110 ? 5.768 -7.145 -35.361 1.00 49.84 110 SER A N 1
ATOM 890 C CA . SER A 1 110 ? 5.556 -8.081 -36.458 1.00 49.84 110 SER A CA 1
ATOM 891 C C . SER A 1 110 ? 6.814 -8.094 -37.318 1.00 49.84 110 SER A C 1
ATOM 893 O O . SER A 1 110 ? 7.167 -7.083 -37.926 1.00 49.84 110 SER A O 1
ATOM 895 N N . ARG A 1 111 ? 7.523 -9.224 -37.288 1.00 45.97 111 ARG A N 1
ATOM 896 C CA . ARG A 1 111 ? 8.694 -9.508 -38.111 1.00 45.97 111 ARG A CA 1
ATOM 897 C C . ARG A 1 111 ? 8.285 -9.198 -39.560 1.00 45.97 111 ARG A C 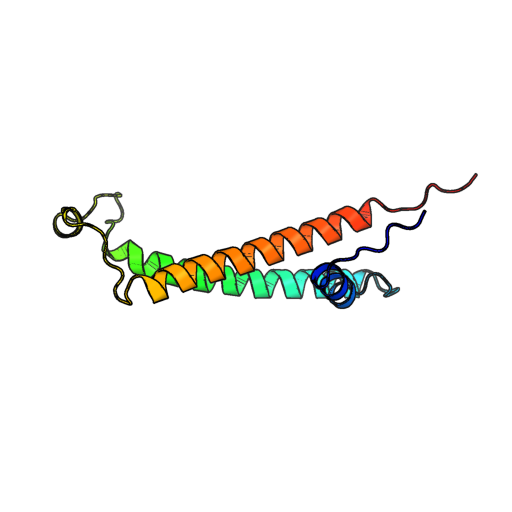1
ATOM 899 O O . ARG A 1 111 ? 7.407 -9.874 -40.084 1.00 45.97 111 ARG A O 1
ATOM 906 N N . GLN A 1 112 ? 8.807 -8.112 -40.134 1.00 45.28 112 GLN A N 1
ATOM 907 C CA . GLN A 1 112 ? 8.563 -7.773 -41.537 1.00 45.28 112 GLN A CA 1
ATOM 908 C C . GLN A 1 112 ? 9.230 -8.858 -42.392 1.00 45.28 112 GLN A C 1
ATOM 910 O O . GLN A 1 112 ? 10.423 -9.113 -42.221 1.00 45.28 112 GLN A O 1
ATOM 915 N N . GLU A 1 113 ? 8.415 -9.531 -43.207 1.00 42.31 113 GLU A N 1
ATOM 916 C CA . GLU A 1 113 ? 8.822 -10.462 -44.269 1.00 42.31 113 GLU A CA 1
ATOM 917 C C . GLU A 1 113 ? 9.507 -9.732 -45.431 1.00 42.31 113 GLU A C 1
ATOM 919 O O . GLU A 1 113 ? 9.124 -8.571 -45.712 1.00 42.31 113 GLU A O 1
#

Foldseek 3Di:
DDPPDDDPVNVVLCVQLVPVDPDVVVSVVSLCVLLVVLVVVLVVLVVVLCVQCVVQADPVRDGDPVCVVPRAGPVGDVVSVVSVVSSVVSVVVSVVSVVVVVVVVPPDDDPDD

Sequence (113 aa):
MSDTSQTPWQARLRGVLSFDDPDPERTLTNFRYVVANVNEDALKVWADLWNEMSPSVTPGGMVLPEMSKGFVPPGGWPEFLEKFWLLKHYLD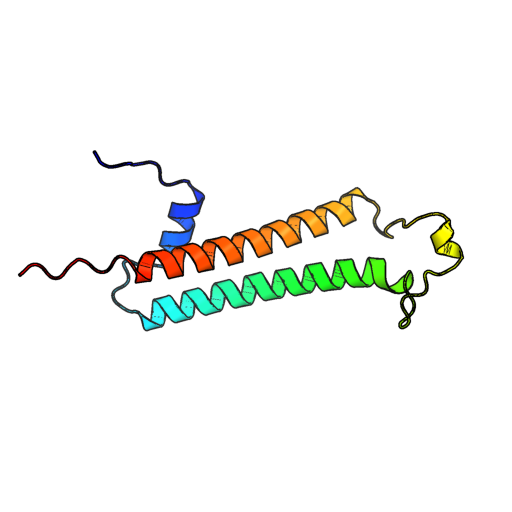YVQRFCSESAATRFREPSRQE

Secondary structure (DSSP, 8-state):
-------HHHHHHHHHTTTT-S-HHHHHHHHHHHHHHHHHHHHHHHHHHHHHHGGGB-TTSPBPGGGGG----TT-HHHHHHHHHHHHHHHHHHHHHHHHHHHHHT-------

pLDDT: mean 77.98, std 16.37, range [37.06, 97.81]

Radius of gyration: 20.94 Å; chains: 1; bounding box: 42×30×68 Å